Protein AF-A0A7V9TDZ5-F1 (afdb_monomer_lite)

Foldseek 3Di:
DPQPDFLVRLLVLLVVLLVLLVVLLVVLLVLCCVDPCNPHPVSVVLSVLSVQLNVLSVVLNVVSVVDPGNLVSLVSLVSSQVSVVVVVVVLVVDCSDPVSNVSNVVSQVSSQVSCVSNVHDGD

Sequence (123 aa):
YRKKYNKKQVDNIIRQLESSSNDFRRNFDRALDRSRIDGTEREDNFNSRVRRFEESLNTLRGEFNRRDDWWESRNNVQQMLEAARPVSVMMNNRRLGGNLESQWRRLRRNVNKLAGTYNLPLV

Radius of gyration: 15.01 Å; chains: 1; bounding box: 38×22×40 Å

pLDDT: mean 91.99, std 8.08, range [46.16, 97.62]

Secondary structure (DSSP, 8-state):
---SS-HHHHHHHHHHHHHHHHHHHHHHHHHHTTSTTTTSHHHHHHHHHHHHHHHHHHHHHHHHHH-SSGGGGHHHHHHHHHHHHHHHHHHHH----HHHHHHHHHHHHHHHHHHHHTT----

Structure (mmCIF, N/CA/C/O backbone):
data_AF-A0A7V9TDZ5-F1
#
_entry.id   AF-A0A7V9TDZ5-F1
#
loop_
_atom_site.group_PDB
_atom_site.id
_atom_site.type_symbol
_atom_site.label_atom_id
_atom_site.label_alt_id
_atom_site.label_comp_id
_atom_site.label_asym_id
_atom_site.label_entity_id
_atom_site.label_seq_id
_atom_site.pdbx_PDB_ins_code
_atom_site.Cartn_x
_atom_site.Cartn_y
_atom_site.Cartn_z
_atom_site.occupancy
_atom_site.B_iso_or_equiv
_atom_site.auth_seq_id
_atom_site.auth_comp_id
_atom_site.auth_asym_id
_atom_site.auth_atom_id
_atom_site.pdbx_PDB_model_num
ATOM 1 N N . TYR A 1 1 ? 19.616 -14.256 -19.025 1.00 46.16 1 TYR A N 1
ATOM 2 C CA . TYR A 1 1 ? 18.286 -14.223 -18.378 1.00 46.16 1 TYR A CA 1
ATOM 3 C C . TYR A 1 1 ? 17.247 -13.670 -19.351 1.00 46.16 1 TYR A C 1
ATOM 5 O O . TYR A 1 1 ? 17.268 -12.483 -19.641 1.00 46.16 1 TYR A O 1
ATOM 13 N N . ARG A 1 2 ? 16.361 -14.508 -19.909 1.00 48.97 2 ARG A N 1
ATOM 14 C CA . ARG A 1 2 ? 15.247 -14.044 -20.761 1.00 48.97 2 ARG A CA 1
ATOM 15 C C . ARG A 1 2 ? 14.199 -13.405 -19.843 1.00 48.97 2 ARG A C 1
ATOM 17 O O . ARG A 1 2 ? 13.627 -14.105 -19.011 1.00 48.97 2 ARG A O 1
ATOM 24 N N . LYS A 1 3 ? 14.003 -12.082 -19.922 1.00 59.62 3 LYS A N 1
ATOM 25 C CA . LYS A 1 3 ? 13.049 -11.351 -19.067 1.00 59.62 3 LYS A CA 1
ATOM 26 C C . LYS A 1 3 ? 11.642 -11.947 -19.248 1.00 59.62 3 LYS A C 1
ATOM 28 O O . LYS A 1 3 ? 11.026 -11.768 -20.292 1.00 59.62 3 LYS A O 1
ATOM 33 N N . LYS A 1 4 ? 11.146 -12.673 -18.235 1.00 73.75 4 LYS A N 1
ATOM 34 C CA . LYS A 1 4 ? 9.793 -13.273 -18.202 1.00 73.75 4 LYS A CA 1
ATOM 35 C C . LYS A 1 4 ? 8.684 -12.211 -18.267 1.00 73.75 4 LYS A C 1
ATOM 37 O O . LYS A 1 4 ? 7.570 -12.519 -18.677 1.00 73.75 4 LYS A O 1
ATOM 42 N N . TYR A 1 5 ? 9.010 -10.976 -17.888 1.00 82.38 5 TYR A N 1
ATOM 43 C CA . TYR A 1 5 ? 8.109 -9.830 -17.882 1.00 82.38 5 TYR A CA 1
ATOM 44 C C . TYR A 1 5 ? 8.749 -8.614 -18.555 1.00 82.38 5 TYR A C 1
ATOM 46 O O . TYR A 1 5 ? 9.964 -8.416 -18.483 1.00 82.38 5 TYR A O 1
ATOM 54 N N . ASN A 1 6 ? 7.921 -7.781 -19.183 1.00 89.19 6 ASN A N 1
ATOM 55 C CA . ASN A 1 6 ? 8.316 -6.481 -19.725 1.00 89.19 6 ASN A CA 1
ATOM 56 C C . ASN A 1 6 ? 7.731 -5.318 -18.903 1.00 89.19 6 ASN A C 1
ATOM 58 O O . ASN A 1 6 ? 6.798 -5.502 -18.117 1.00 89.19 6 ASN A O 1
ATOM 62 N N . LYS A 1 7 ? 8.256 -4.102 -19.120 1.00 91.44 7 LYS A N 1
ATOM 63 C CA . LYS A 1 7 ? 7.831 -2.890 -18.398 1.00 91.44 7 LYS A CA 1
ATOM 64 C C . LYS A 1 7 ? 6.320 -2.673 -18.466 1.00 91.44 7 LYS A C 1
ATOM 66 O O . LYS A 1 7 ? 5.712 -2.427 -17.436 1.00 91.44 7 LYS A O 1
ATOM 71 N N . LYS A 1 8 ? 5.693 -2.856 -19.632 1.00 93.25 8 LYS A N 1
ATOM 72 C CA . LYS A 1 8 ? 4.240 -2.683 -19.818 1.00 93.25 8 LYS A CA 1
ATOM 73 C C . LYS A 1 8 ? 3.411 -3.668 -18.983 1.00 93.25 8 LYS A C 1
ATOM 75 O O . LYS A 1 8 ? 2.382 -3.296 -18.431 1.00 93.25 8 LYS A O 1
ATOM 80 N N . GLN A 1 9 ? 3.846 -4.922 -18.870 1.00 93.62 9 GLN A N 1
ATOM 81 C CA . GLN A 1 9 ? 3.159 -5.922 -18.046 1.00 93.62 9 GLN A CA 1
ATOM 82 C C . GLN A 1 9 ? 3.232 -5.571 -16.559 1.00 93.62 9 GLN A C 1
ATOM 84 O O . GLN A 1 9 ? 2.228 -5.691 -15.859 1.00 93.62 9 GLN A O 1
ATOM 89 N N . VAL A 1 10 ? 4.396 -5.119 -16.089 1.00 94.88 10 VAL A N 1
ATOM 90 C CA . VAL A 1 10 ? 4.582 -4.699 -14.695 1.00 94.88 10 VAL A CA 1
ATOM 91 C C . VAL A 1 10 ? 3.820 -3.401 -14.409 1.00 94.88 10 VAL A C 1
ATOM 93 O O . VAL A 1 10 ? 3.137 -3.312 -13.391 1.00 94.88 10 VAL A O 1
ATOM 96 N N . ASP A 1 11 ? 3.839 -2.453 -15.350 1.00 95.50 11 ASP A N 1
ATOM 97 C CA . ASP A 1 11 ? 3.084 -1.197 -15.301 1.00 95.50 11 ASP A CA 1
ATOM 98 C C . ASP A 1 11 ? 1.595 -1.452 -15.047 1.00 95.50 11 ASP A C 1
ATOM 100 O O . ASP A 1 11 ? 1.011 -0.894 -14.120 1.00 95.50 11 ASP A O 1
ATOM 104 N N . ASN A 1 12 ? 1.000 -2.364 -15.820 1.00 95.69 12 ASN A N 1
ATOM 105 C CA . ASN A 1 12 ? -0.408 -2.729 -15.688 1.00 95.69 12 ASN A CA 1
ATOM 106 C C . ASN A 1 12 ? -0.738 -3.302 -14.302 1.00 95.69 12 ASN A C 1
ATOM 108 O O . ASN A 1 12 ? -1.789 -2.985 -13.748 1.00 95.69 12 ASN A O 1
ATOM 112 N N . ILE A 1 13 ? 0.149 -4.123 -13.727 1.00 95.44 13 ILE A N 1
ATOM 113 C CA . ILE A 1 13 ? -0.044 -4.677 -12.378 1.00 95.44 13 ILE A CA 1
ATOM 114 C C . ILE A 1 13 ? -0.003 -3.552 -11.336 1.00 95.44 13 ILE A C 1
ATOM 116 O O . ILE A 1 13 ? -0.865 -3.510 -10.459 1.00 95.44 13 ILE A O 1
ATOM 120 N N . ILE A 1 14 ? 0.953 -2.624 -11.450 1.00 96.44 14 ILE A N 1
ATOM 121 C CA . ILE A 1 14 ? 1.091 -1.493 -10.520 1.00 96.44 14 ILE A CA 1
ATOM 122 C C . ILE A 1 14 ? -0.132 -0.568 -10.602 1.00 96.44 14 ILE A C 1
ATOM 124 O O . ILE A 1 14 ? -0.685 -0.230 -9.561 1.00 96.44 14 ILE A O 1
ATOM 128 N N . ARG A 1 15 ? -0.621 -0.223 -11.804 1.00 96.25 15 ARG A N 1
ATOM 129 C CA . ARG A 1 15 ? -1.848 0.593 -11.964 1.00 96.25 15 ARG A CA 1
ATOM 130 C C . ARG A 1 15 ? -3.070 -0.065 -11.329 1.00 96.25 15 ARG A C 1
ATOM 132 O O . ARG A 1 15 ? -3.873 0.594 -10.675 1.00 96.25 15 ARG A O 1
ATOM 139 N N . GLN A 1 16 ? -3.226 -1.375 -11.530 1.00 95.56 16 GLN A N 1
ATOM 140 C CA . GLN A 1 16 ? -4.333 -2.126 -10.936 1.00 95.56 16 GLN A CA 1
ATOM 141 C C . GLN A 1 16 ? -4.247 -2.141 -9.407 1.00 95.56 16 GLN A C 1
ATOM 143 O O . GLN A 1 16 ? -5.280 -2.039 -8.744 1.00 95.56 16 GLN A O 1
ATOM 148 N N . LEU A 1 17 ? -3.036 -2.265 -8.854 1.00 96.44 17 LEU A N 1
ATOM 149 C CA . LEU A 1 17 ? -2.795 -2.199 -7.414 1.00 96.44 17 LEU A CA 1
ATOM 150 C C . LEU A 1 17 ? -3.120 -0.822 -6.841 1.00 96.44 17 LEU A C 1
ATOM 152 O O . LEU A 1 17 ? -3.861 -0.760 -5.869 1.00 96.44 17 LEU A O 1
ATOM 156 N N . GLU A 1 18 ? -2.625 0.249 -7.457 1.00 95.62 18 GLU A N 1
ATOM 157 C CA . GLU A 1 18 ? -2.889 1.636 -7.058 1.00 95.62 18 GLU A CA 1
ATOM 158 C C . GLU A 1 18 ? -4.398 1.923 -7.016 1.00 95.62 18 GLU A C 1
ATOM 160 O O . GLU A 1 18 ? -4.942 2.243 -5.960 1.00 95.62 18 GLU A O 1
ATOM 165 N N . SER A 1 19 ? -5.113 1.683 -8.122 1.00 96.00 19 SER A N 1
ATOM 166 C CA . SER A 1 19 ? -6.566 1.900 -8.181 1.00 96.00 19 SER A CA 1
ATOM 167 C C . SER A 1 19 ? -7.315 1.076 -7.131 1.00 96.00 19 SER A C 1
ATOM 169 O O . SER A 1 19 ? -8.175 1.598 -6.425 1.00 96.00 19 SER A O 1
ATOM 171 N N . SER A 1 20 ? -6.976 -0.211 -6.999 1.00 96.06 20 SER A N 1
ATOM 172 C CA . SER A 1 20 ? -7.641 -1.095 -6.035 1.00 96.06 20 SER A CA 1
ATOM 173 C C . SER A 1 20 ? -7.325 -0.705 -4.588 1.00 96.06 20 SER A C 1
ATOM 175 O O . SER A 1 20 ? -8.164 -0.888 -3.710 1.00 96.06 20 SER A O 1
ATOM 177 N N . SER A 1 21 ? -6.125 -0.179 -4.328 1.00 96.69 21 SER A N 1
ATOM 178 C CA . SER A 1 21 ? -5.700 0.287 -3.007 1.00 96.69 21 SER A CA 1
ATOM 179 C C . SER A 1 21 ? -6.440 1.560 -2.618 1.00 96.69 21 SER A C 1
ATOM 181 O O . SER A 1 21 ? -6.890 1.677 -1.481 1.00 96.69 21 SER A O 1
ATOM 183 N N . ASN A 1 22 ? -6.663 2.467 -3.570 1.00 95.94 22 ASN A N 1
ATOM 184 C CA . ASN A 1 22 ? -7.440 3.688 -3.355 1.00 95.94 22 ASN A CA 1
ATOM 185 C C . ASN A 1 22 ? -8.898 3.375 -3.006 1.00 95.94 22 ASN A C 1
ATOM 187 O O . ASN A 1 22 ? -9.464 3.962 -2.080 1.00 95.94 22 ASN A O 1
ATOM 191 N N . ASP A 1 23 ? -9.507 2.422 -3.712 1.00 96.06 23 ASP A N 1
ATOM 192 C CA . ASP A 1 23 ? -10.856 1.941 -3.404 1.00 96.06 23 ASP A CA 1
ATOM 193 C C . ASP A 1 23 ? -10.916 1.248 -2.045 1.00 96.06 23 ASP A C 1
ATOM 195 O O . ASP A 1 23 ? -11.807 1.533 -1.241 1.00 96.06 23 ASP A O 1
ATOM 199 N N . PHE A 1 24 ? -9.941 0.384 -1.763 1.00 96.50 24 PHE A N 1
ATOM 200 C CA . PHE A 1 24 ? -9.839 -0.307 -0.486 1.00 96.50 24 PHE A CA 1
ATOM 201 C C . PHE A 1 24 ? -9.691 0.672 0.676 1.00 96.50 24 PHE A C 1
ATOM 203 O O . PHE A 1 24 ? -10.472 0.580 1.614 1.00 96.50 24 PHE A O 1
ATOM 210 N N . ARG A 1 25 ? -8.775 1.647 0.594 1.00 95.94 25 ARG A N 1
ATOM 211 C CA . ARG A 1 25 ? -8.578 2.689 1.614 1.00 95.94 25 ARG A CA 1
ATOM 212 C C . ARG A 1 25 ? -9.878 3.431 1.897 1.00 95.94 25 ARG A C 1
ATOM 214 O O . ARG A 1 25 ? -10.285 3.517 3.048 1.00 95.94 25 ARG A O 1
ATOM 221 N N . ARG A 1 26 ? -10.563 3.910 0.851 1.00 95.81 26 ARG A N 1
ATOM 222 C CA . ARG A 1 26 ? -11.836 4.642 0.990 1.00 95.81 26 ARG A CA 1
ATOM 223 C C . ARG A 1 26 ? -12.938 3.798 1.624 1.00 95.81 26 ARG A C 1
ATOM 225 O O . ARG A 1 26 ? -13.743 4.312 2.389 1.00 95.81 26 ARG A O 1
ATOM 232 N N . ASN A 1 27 ? -13.020 2.518 1.274 1.00 94.94 27 ASN A N 1
ATOM 233 C CA . ASN A 1 27 ? -14.022 1.624 1.850 1.00 94.94 27 ASN A CA 1
ATOM 234 C C . ASN A 1 27 ? -13.662 1.189 3.273 1.00 94.94 27 ASN A C 1
ATOM 236 O O . ASN A 1 27 ? -14.562 0.912 4.059 1.00 94.94 27 ASN A O 1
ATOM 240 N N . PHE A 1 28 ? -12.368 1.091 3.575 1.00 94.62 28 PHE A N 1
ATOM 241 C CA . PHE A 1 28 ? -11.846 0.716 4.880 1.00 94.62 28 PHE A CA 1
ATOM 242 C C . PHE A 1 28 ? -12.143 1.801 5.911 1.00 94.62 28 PHE A C 1
ATOM 244 O O . PHE A 1 28 ? -12.745 1.492 6.931 1.00 94.62 28 PHE A O 1
ATOM 251 N N . ASP A 1 29 ? -11.817 3.049 5.574 1.00 93.12 29 ASP A N 1
ATOM 252 C CA . ASP A 1 29 ? -12.111 4.257 6.353 1.00 93.12 29 ASP A CA 1
ATOM 253 C C . ASP A 1 29 ? -13.598 4.298 6.750 1.00 93.12 29 ASP A C 1
ATOM 255 O O . ASP A 1 29 ? -13.948 4.121 7.910 1.00 93.12 29 ASP A O 1
ATOM 259 N N . ARG A 1 30 ? -14.498 4.263 5.754 1.00 92.88 30 ARG A N 1
ATOM 260 C CA . ARG A 1 30 ? -15.958 4.226 5.973 1.00 92.88 30 ARG A CA 1
ATOM 261 C C . ARG A 1 30 ? -16.459 3.044 6.803 1.00 92.88 30 ARG A C 1
ATOM 263 O O . ARG A 1 30 ? -17.565 3.098 7.339 1.00 92.88 30 ARG A O 1
ATOM 270 N N . ALA A 1 31 ? -15.752 1.916 6.788 1.00 90.88 31 ALA A N 1
ATOM 271 C CA . ALA A 1 31 ? -16.140 0.760 7.585 1.00 90.88 31 ALA A CA 1
ATOM 272 C C . ALA A 1 31 ? -15.700 0.915 9.041 1.00 90.88 31 ALA A C 1
ATOM 274 O O . ALA A 1 31 ? -16.396 0.401 9.917 1.00 90.88 31 ALA A O 1
ATOM 275 N N . LEU A 1 32 ? -14.581 1.603 9.291 1.00 90.38 32 LEU A N 1
ATOM 276 C CA . LEU A 1 32 ? -14.131 1.933 10.637 1.00 90.38 32 LEU A CA 1
ATOM 277 C C . LEU A 1 32 ? -14.997 3.021 11.272 1.00 90.38 32 LEU A C 1
ATOM 279 O O . LEU A 1 32 ? -15.475 2.758 12.376 1.00 90.38 32 LEU A O 1
ATOM 283 N N . ASP A 1 33 ? -15.366 4.065 10.521 1.00 90.19 33 ASP A N 1
ATOM 284 C CA . ASP A 1 33 ? -16.317 5.110 10.950 1.00 90.19 33 ASP A CA 1
ATOM 285 C C . ASP A 1 33 ? -17.674 4.529 11.406 1.00 90.19 33 ASP A C 1
ATOM 287 O O . ASP A 1 33 ? -18.451 5.140 12.129 1.00 90.19 33 ASP A O 1
ATOM 291 N N . ARG A 1 34 ? -18.030 3.330 10.924 1.00 88.88 34 ARG A N 1
ATOM 292 C CA . ARG A 1 34 ? -19.292 2.632 11.250 1.00 88.88 34 ARG A CA 1
ATOM 293 C C . ARG A 1 34 ? -19.108 1.499 12.252 1.00 88.88 34 ARG A C 1
ATOM 295 O O . ARG A 1 34 ? -20.019 0.694 12.467 1.00 88.88 34 ARG A O 1
ATOM 302 N N . SER A 1 35 ? -17.912 1.363 12.803 1.00 86.50 35 SER A N 1
ATOM 303 C CA . SER A 1 35 ? -17.537 0.272 13.688 1.00 86.50 35 SER A CA 1
ATOM 304 C C . SER A 1 35 ? -17.545 0.709 15.149 1.00 86.50 35 SER A C 1
ATOM 306 O O . SER A 1 35 ? -17.636 1.879 15.487 1.00 86.50 35 SER A O 1
ATOM 308 N N . ARG A 1 36 ? -17.381 -0.258 16.054 1.00 86.12 36 ARG A N 1
ATOM 309 C CA . ARG A 1 36 ? -17.246 0.009 17.496 1.00 86.12 36 ARG A CA 1
ATOM 310 C C . ARG A 1 36 ? -15.909 0.644 17.892 1.00 86.12 36 ARG A C 1
ATOM 312 O O . ARG A 1 36 ? -15.692 0.855 19.079 1.00 86.12 36 ARG A O 1
ATOM 319 N N . ILE A 1 37 ? -14.983 0.803 16.946 1.00 85.44 37 ILE A N 1
ATOM 320 C CA . ILE A 1 37 ? -13.675 1.420 17.194 1.00 85.44 37 ILE A CA 1
ATOM 321 C C . ILE A 1 37 ? -13.565 2.817 16.577 1.00 85.44 37 ILE A C 1
ATOM 323 O O . ILE A 1 37 ? -12.479 3.383 16.650 1.00 85.44 37 ILE A O 1
ATOM 327 N N . ASP A 1 38 ? -14.661 3.340 16.020 1.00 90.31 38 ASP A N 1
ATOM 328 C CA . ASP A 1 38 ? -14.784 4.738 15.599 1.00 90.31 38 ASP A CA 1
ATOM 329 C C . ASP A 1 38 ? -14.409 5.688 16.753 1.00 90.31 38 ASP A C 1
ATOM 331 O O . ASP A 1 38 ? -14.792 5.461 17.908 1.00 90.31 38 ASP A O 1
ATOM 335 N N . GLY A 1 39 ? -13.605 6.705 16.453 1.00 90.88 39 GLY A N 1
ATOM 336 C CA . GLY A 1 39 ? -13.102 7.703 17.395 1.00 90.88 39 GLY A CA 1
ATOM 337 C C . GLY A 1 39 ? -12.060 7.181 18.389 1.00 90.88 39 GLY A C 1
ATOM 338 O O . GLY A 1 39 ? -11.833 7.809 19.425 1.00 90.88 39 GLY A O 1
ATOM 339 N N . THR A 1 40 ? -11.436 6.026 18.127 1.00 92.56 40 THR A N 1
ATOM 340 C CA . THR A 1 40 ? -10.424 5.443 19.024 1.00 92.56 40 THR A CA 1
ATOM 341 C C . THR A 1 40 ? -9.024 5.463 18.420 1.00 92.56 40 THR A C 1
ATOM 343 O O . THR A 1 40 ? -8.834 5.288 17.221 1.00 92.56 40 THR A O 1
ATOM 346 N N . GLU A 1 41 ? -8.003 5.491 19.277 1.00 92.75 41 GLU A N 1
ATOM 347 C CA . GLU A 1 41 ? -6.589 5.382 18.876 1.00 92.75 41 GLU A CA 1
ATOM 348 C C . GLU A 1 41 ? -6.294 4.105 18.051 1.00 92.75 41 GLU A C 1
ATOM 350 O O . GLU A 1 41 ? -5.348 4.013 17.263 1.00 92.75 41 GLU A O 1
ATOM 355 N N . ARG A 1 42 ? -7.145 3.084 18.209 1.00 89.81 42 ARG A N 1
ATOM 356 C CA . ARG A 1 42 ? -7.075 1.828 17.463 1.00 89.81 42 ARG A CA 1
ATOM 357 C C . ARG A 1 42 ? -7.493 1.995 16.006 1.00 89.81 42 ARG A C 1
ATOM 359 O O . ARG A 1 42 ? -6.893 1.346 15.149 1.00 89.81 42 ARG A O 1
ATOM 366 N N . GLU A 1 43 ? -8.511 2.806 15.737 1.00 91.69 43 GLU A N 1
ATOM 367 C CA . GLU A 1 43 ? -8.906 3.183 14.381 1.00 91.69 43 GLU A CA 1
ATOM 368 C C . GLU A 1 43 ? -7.802 3.999 13.711 1.00 91.69 43 GLU A C 1
ATOM 370 O O . GLU A 1 43 ? -7.378 3.641 12.611 1.00 91.69 43 GLU A O 1
ATOM 375 N N . ASP A 1 44 ? -7.247 4.995 14.402 1.00 93.19 44 ASP A N 1
ATOM 376 C CA . ASP A 1 44 ? -6.146 5.811 13.877 1.00 93.19 44 ASP A CA 1
ATOM 377 C C . ASP A 1 44 ? -4.944 4.956 13.479 1.00 93.19 44 ASP A C 1
ATOM 379 O O . ASP A 1 44 ? -4.384 5.086 12.384 1.00 93.19 44 ASP A O 1
ATOM 383 N N . ASN A 1 45 ? -4.568 4.006 14.341 1.00 93.69 45 ASN A N 1
ATOM 384 C CA . ASN A 1 45 ? -3.485 3.071 14.061 1.00 93.69 45 ASN A CA 1
ATOM 385 C C . ASN A 1 45 ? -3.751 2.246 12.791 1.00 93.69 45 ASN A C 1
ATOM 387 O O . ASN A 1 45 ? -2.831 1.932 12.033 1.00 93.69 45 ASN A O 1
ATOM 391 N N . PHE A 1 46 ? -5.006 1.880 12.551 1.00 93.50 46 PHE A N 1
ATOM 392 C CA . PHE A 1 46 ? -5.419 1.053 11.424 1.00 93.50 46 PHE A CA 1
ATOM 393 C C . PHE A 1 46 ? -5.484 1.834 10.123 1.00 93.50 46 PHE A C 1
ATOM 395 O O . PHE A 1 46 ? -4.886 1.411 9.128 1.00 93.50 46 PHE A O 1
ATOM 402 N N . ASN A 1 47 ? -6.116 3.001 10.157 1.00 94.25 47 ASN A N 1
ATOM 403 C CA . ASN A 1 47 ? -6.134 3.938 9.048 1.00 94.25 47 ASN A CA 1
ATOM 404 C C . ASN A 1 47 ? -4.711 4.349 8.657 1.00 94.25 47 ASN A C 1
ATOM 406 O O . ASN A 1 47 ? -4.387 4.366 7.469 1.00 94.25 47 ASN A O 1
ATOM 410 N N . SER A 1 48 ? -3.812 4.552 9.628 1.00 96.38 48 SER A N 1
ATOM 411 C CA . SER A 1 48 ? -2.396 4.832 9.363 1.00 96.38 48 SER A CA 1
ATOM 412 C C . SER A 1 48 ? -1.698 3.697 8.604 1.00 96.38 48 SER A C 1
ATOM 414 O O . SER A 1 48 ? -0.971 3.955 7.646 1.00 96.38 48 SER A O 1
ATOM 416 N N . ARG A 1 49 ? -1.940 2.425 8.958 1.00 96.50 49 ARG A N 1
ATOM 417 C CA . ARG A 1 49 ? -1.352 1.272 8.243 1.00 96.50 49 ARG A CA 1
ATOM 418 C C . ARG A 1 49 ? -1.828 1.190 6.796 1.00 96.50 49 ARG A C 1
ATOM 420 O O . ARG A 1 49 ? -1.010 0.990 5.901 1.00 96.50 49 ARG A O 1
ATOM 427 N N . VAL A 1 50 ? -3.134 1.338 6.566 1.00 96.69 50 VAL A N 1
ATOM 428 C CA . VAL A 1 50 ? -3.711 1.281 5.213 1.00 96.69 50 VAL A CA 1
ATOM 429 C C . VAL A 1 50 ? -3.245 2.4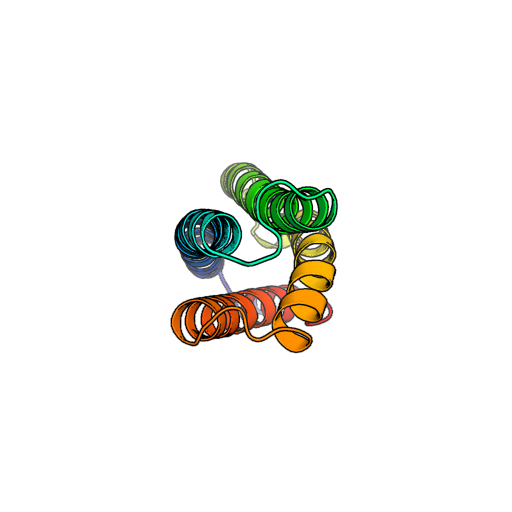70 4.374 1.00 96.69 50 VAL A C 1
ATOM 431 O O . VAL A 1 50 ? -2.900 2.289 3.209 1.00 96.69 50 VAL A O 1
ATOM 434 N N . ARG A 1 51 ? -3.159 3.662 4.976 1.00 97.00 51 ARG A N 1
ATOM 435 C CA . ARG A 1 51 ? -2.619 4.862 4.330 1.00 97.00 51 ARG A CA 1
ATOM 436 C C . ARG A 1 51 ? -1.157 4.679 3.921 1.00 97.00 51 ARG A C 1
ATOM 438 O O . ARG A 1 51 ? -0.847 4.875 2.758 1.00 97.00 51 ARG A O 1
ATOM 445 N N . ARG A 1 52 ? -0.286 4.198 4.816 1.00 97.38 52 ARG A N 1
ATOM 446 C CA . ARG A 1 52 ? 1.129 3.919 4.492 1.00 97.38 52 ARG A CA 1
ATOM 447 C C . ARG A 1 52 ? 1.283 2.928 3.339 1.00 97.38 52 ARG A C 1
ATOM 449 O O . ARG A 1 52 ? 2.167 3.083 2.501 1.00 97.38 52 ARG A O 1
ATOM 456 N N . PHE A 1 53 ? 0.431 1.903 3.287 1.00 97.62 53 PHE A N 1
ATOM 457 C CA . PHE A 1 53 ? 0.425 0.959 2.171 1.00 97.62 53 PHE A CA 1
ATOM 458 C C . PHE A 1 53 ? 0.052 1.643 0.847 1.00 97.62 53 PHE A C 1
ATOM 460 O O . PHE A 1 53 ? 0.757 1.475 -0.147 1.00 97.62 53 PHE A O 1
ATOM 467 N N . GLU A 1 54 ? -0.998 2.458 0.833 1.00 97.19 54 GLU A N 1
ATOM 468 C CA . GLU A 1 54 ? -1.419 3.197 -0.360 1.00 97.19 54 GLU A CA 1
ATOM 469 C C . GLU A 1 54 ? -0.381 4.245 -0.806 1.00 97.19 54 GLU A C 1
ATOM 471 O O . GLU A 1 54 ? 0.003 4.268 -1.974 1.00 97.19 54 GLU A O 1
ATOM 476 N N . GLU A 1 55 ? 0.194 5.009 0.122 1.00 97.31 55 GLU A N 1
ATOM 477 C CA . GLU A 1 55 ? 1.282 5.957 -0.153 1.00 97.31 55 GLU A CA 1
ATOM 478 C C . GLU A 1 55 ? 2.523 5.262 -0.743 1.00 97.31 55 GLU A C 1
ATOM 480 O O . GLU A 1 55 ? 3.153 5.774 -1.676 1.00 97.31 55 GLU A O 1
ATOM 485 N N . SER A 1 56 ? 2.858 4.060 -0.254 1.00 97.50 56 SER A N 1
ATOM 486 C CA . SER A 1 56 ? 3.965 3.265 -0.800 1.00 97.50 56 SER A CA 1
ATOM 487 C C . SER A 1 56 ? 3.702 2.809 -2.241 1.00 97.50 56 SER A C 1
ATOM 489 O O . SER A 1 56 ? 4.626 2.769 -3.055 1.00 97.50 56 SER A O 1
ATOM 491 N N . LEU A 1 57 ? 2.440 2.525 -2.591 1.00 96.75 57 LEU A N 1
ATOM 492 C CA . LEU A 1 57 ? 2.031 2.198 -3.957 1.00 96.75 57 LEU A CA 1
ATOM 493 C C . LEU A 1 57 ? 2.105 3.418 -4.876 1.00 96.75 57 LEU A C 1
ATOM 495 O O . LEU A 1 57 ? 2.622 3.293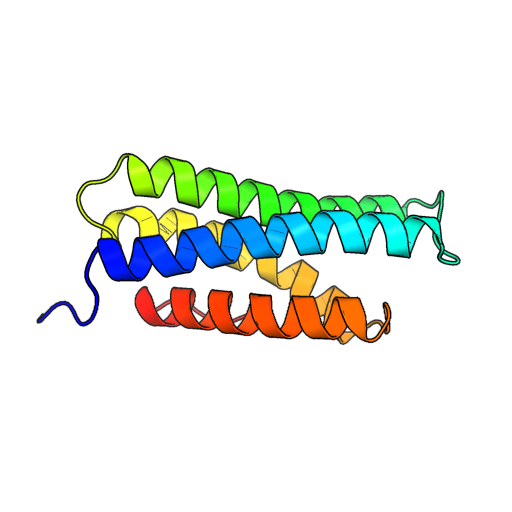 -5.986 1.00 96.75 57 LEU A O 1
ATOM 499 N N . ASN A 1 58 ? 1.668 4.590 -4.413 1.00 96.00 58 ASN A N 1
ATOM 500 C CA . ASN A 1 58 ? 1.792 5.840 -5.169 1.00 96.00 58 ASN A CA 1
ATOM 501 C C . ASN A 1 58 ? 3.263 6.192 -5.426 1.00 96.00 58 ASN A C 1
ATOM 503 O O . ASN A 1 58 ? 3.645 6.558 -6.539 1.00 96.00 58 ASN A O 1
ATOM 507 N N . THR A 1 59 ? 4.115 6.011 -4.415 1.00 96.38 59 THR A N 1
ATOM 508 C CA . THR A 1 59 ? 5.566 6.205 -4.542 1.00 96.38 59 THR A CA 1
ATOM 509 C C . THR A 1 59 ? 6.160 5.224 -5.549 1.00 96.38 59 THR A C 1
ATOM 511 O O . THR A 1 59 ? 6.859 5.636 -6.477 1.00 96.38 59 THR A O 1
ATOM 514 N N . LEU A 1 60 ? 5.824 3.933 -5.434 1.00 97.12 60 LEU A N 1
ATOM 515 C CA . LEU A 1 60 ? 6.230 2.912 -6.399 1.00 97.12 60 LEU A CA 1
ATOM 516 C C . LEU A 1 60 ? 5.786 3.282 -7.819 1.00 97.12 60 LEU A C 1
ATOM 518 O O . LEU A 1 60 ? 6.586 3.172 -8.743 1.00 97.12 60 LEU A O 1
ATOM 522 N N . ARG A 1 61 ? 4.544 3.741 -8.003 1.00 96.31 61 ARG A N 1
ATOM 523 C CA . ARG A 1 61 ? 4.002 4.172 -9.298 1.00 96.31 61 ARG A CA 1
ATOM 524 C C . ARG A 1 61 ? 4.813 5.318 -9.892 1.00 96.31 61 ARG A C 1
ATOM 526 O O . ARG A 1 61 ? 5.216 5.236 -11.053 1.00 96.31 61 ARG A O 1
ATOM 533 N N . GLY A 1 62 ? 5.052 6.365 -9.105 1.00 96.25 62 GLY A N 1
ATOM 534 C CA . GLY A 1 62 ? 5.822 7.532 -9.527 1.00 96.25 62 GLY A CA 1
ATOM 535 C C . GLY A 1 62 ? 7.237 7.152 -9.954 1.00 96.25 62 GLY A C 1
ATOM 536 O O . GLY A 1 62 ? 7.663 7.486 -11.058 1.00 96.25 62 GLY A O 1
ATOM 537 N N . GLU A 1 63 ? 7.931 6.377 -9.124 1.00 94.75 63 GLU A N 1
ATOM 538 C CA . GLU A 1 63 ? 9.289 5.911 -9.407 1.00 94.75 63 GLU A CA 1
ATOM 539 C C . GLU A 1 63 ? 9.361 4.953 -10.597 1.00 94.75 63 GLU A C 1
ATOM 541 O O . GLU A 1 63 ? 10.280 5.035 -11.408 1.00 94.75 63 GLU A O 1
ATOM 546 N N . PHE A 1 64 ? 8.385 4.057 -10.736 1.00 96.06 64 PHE A N 1
ATOM 547 C CA . PHE A 1 64 ? 8.312 3.129 -11.860 1.00 96.06 64 PHE A CA 1
ATOM 548 C C . PHE A 1 64 ? 8.167 3.863 -13.197 1.00 96.06 64 PHE A C 1
ATOM 550 O O . PHE A 1 64 ? 8.790 3.482 -14.186 1.00 96.06 64 PHE A O 1
ATOM 557 N N . ASN A 1 65 ? 7.366 4.932 -13.230 1.00 94.25 65 ASN A N 1
ATOM 558 C CA . ASN A 1 65 ? 7.173 5.731 -14.439 1.00 94.25 65 ASN A CA 1
ATOM 559 C C . ASN A 1 65 ? 8.449 6.478 -14.856 1.00 94.25 65 ASN A C 1
ATOM 561 O O . ASN A 1 65 ? 8.655 6.680 -16.050 1.00 94.25 65 ASN A O 1
ATOM 565 N N . ARG A 1 66 ? 9.299 6.864 -13.893 1.00 94.25 66 ARG A N 1
ATOM 566 C CA . ARG A 1 66 ? 10.565 7.580 -14.135 1.00 94.25 66 ARG A CA 1
ATOM 567 C C . ARG A 1 66 ? 11.699 6.688 -14.644 1.00 94.25 66 ARG A C 1
ATOM 569 O O . ARG A 1 66 ? 12.651 7.211 -15.205 1.00 94.25 66 ARG A O 1
ATOM 576 N N . ARG A 1 67 ? 11.626 5.374 -14.421 1.00 91.69 67 ARG A N 1
ATOM 577 C CA . ARG A 1 67 ? 12.710 4.422 -14.720 1.00 91.69 67 ARG A CA 1
ATOM 578 C C . ARG A 1 67 ? 12.487 3.718 -16.044 1.00 91.69 67 ARG A C 1
ATOM 580 O O . ARG A 1 67 ? 11.356 3.357 -16.367 1.00 91.69 67 ARG A O 1
ATOM 587 N N . ASP A 1 68 ? 13.550 3.460 -16.796 1.00 88.94 68 ASP A N 1
ATOM 588 C CA . ASP A 1 68 ? 13.459 2.785 -18.095 1.00 88.94 68 ASP A CA 1
ATOM 589 C C . ASP A 1 68 ? 13.340 1.269 -17.970 1.00 88.94 68 ASP A C 1
ATOM 591 O O . ASP A 1 68 ? 12.566 0.649 -18.708 1.00 88.94 68 ASP A O 1
ATOM 595 N N . ASP A 1 69 ? 14.025 0.669 -16.995 1.00 89.88 69 ASP A N 1
ATOM 596 C CA . ASP A 1 69 ? 13.875 -0.744 -16.675 1.00 89.88 69 ASP A CA 1
ATOM 597 C C . ASP A 1 69 ? 12.957 -0.947 -15.467 1.00 89.88 69 ASP A C 1
ATOM 599 O O . ASP A 1 69 ? 13.102 -0.332 -14.411 1.00 89.88 69 ASP A O 1
ATOM 603 N N . TRP A 1 70 ? 12.025 -1.890 -15.598 1.00 92.06 70 TRP A N 1
ATOM 604 C CA . TRP A 1 70 ? 11.121 -2.245 -14.512 1.00 92.06 70 TRP A CA 1
ATOM 605 C C . TRP A 1 70 ? 11.893 -2.773 -13.298 1.00 92.06 70 TRP A C 1
ATOM 607 O O . TRP A 1 70 ? 11.541 -2.460 -12.160 1.00 92.06 70 TRP A O 1
ATOM 617 N N . TRP A 1 71 ? 12.981 -3.514 -13.533 1.00 91.88 71 TRP A N 1
ATOM 618 C CA . TRP A 1 71 ? 13.773 -4.142 -12.474 1.00 91.88 71 TRP A CA 1
ATOM 619 C C . TRP A 1 71 ? 14.375 -3.135 -11.487 1.00 91.88 71 TRP A C 1
ATOM 621 O O . TRP A 1 71 ? 14.519 -3.438 -10.304 1.00 91.88 71 TRP A O 1
ATOM 631 N N . GLU A 1 72 ? 14.662 -1.912 -11.927 1.00 93.00 72 GLU A N 1
ATOM 632 C CA . GLU A 1 72 ? 15.225 -0.865 -11.072 1.00 93.00 72 GLU A CA 1
ATOM 633 C C . GLU A 1 72 ? 14.289 -0.435 -9.934 1.00 93.00 72 GLU A C 1
ATOM 635 O O . GLU A 1 72 ? 14.740 0.063 -8.905 1.00 93.00 72 GLU A O 1
ATOM 640 N N . SER A 1 73 ? 12.981 -0.658 -10.076 1.00 94.38 73 SER A N 1
ATOM 641 C CA . SER A 1 73 ? 12.001 -0.342 -9.032 1.00 94.38 73 SER A CA 1
ATOM 642 C C . SER A 1 73 ? 11.887 -1.420 -7.942 1.00 94.38 73 SER A C 1
ATOM 644 O O . SER A 1 73 ? 11.050 -1.303 -7.046 1.00 94.38 73 SER A O 1
ATOM 646 N N . ARG A 1 74 ? 12.744 -2.455 -7.965 1.00 94.69 74 ARG A N 1
ATOM 647 C CA . ARG A 1 74 ? 12.722 -3.573 -7.006 1.00 94.69 74 ARG A CA 1
ATOM 648 C C . ARG A 1 74 ? 12.726 -3.119 -5.545 1.00 94.69 74 ARG A C 1
ATOM 650 O O . ARG A 1 74 ? 11.983 -3.678 -4.742 1.00 94.69 74 ARG A O 1
ATOM 657 N N . ASN A 1 75 ? 13.523 -2.106 -5.204 1.00 95.69 75 ASN A N 1
ATOM 658 C CA . ASN A 1 75 ? 13.591 -1.585 -3.834 1.00 95.69 75 ASN A CA 1
ATOM 659 C C . ASN A 1 75 ? 12.262 -0.941 -3.404 1.00 95.69 75 ASN A C 1
ATOM 661 O O . ASN A 1 75 ? 11.814 -1.142 -2.280 1.00 95.69 75 ASN A O 1
ATOM 665 N N . ASN A 1 76 ? 11.577 -0.253 -4.318 1.00 96.25 76 ASN A N 1
ATOM 666 C CA . ASN A 1 76 ? 10.270 0.350 -4.049 1.00 96.25 76 ASN A CA 1
ATOM 667 C C . ASN A 1 76 ? 9.186 -0.726 -3.890 1.00 96.25 76 ASN A C 1
ATOM 669 O O . ASN A 1 76 ? 8.303 -0.608 -3.044 1.00 96.25 76 ASN A O 1
ATOM 673 N N . VAL A 1 77 ? 9.274 -1.817 -4.660 1.00 96.81 77 VAL A N 1
ATOM 674 C CA . VAL A 1 77 ? 8.394 -2.982 -4.478 1.00 96.81 77 VAL A CA 1
ATOM 675 C C . VAL A 1 77 ? 8.622 -3.619 -3.109 1.00 96.81 77 VAL A C 1
ATOM 677 O O . VAL A 1 77 ? 7.654 -3.988 -2.451 1.00 96.81 77 VAL A O 1
ATOM 680 N N . GLN A 1 78 ? 9.871 -3.715 -2.647 1.00 96.81 78 GLN A N 1
ATOM 681 C CA . GLN A 1 78 ? 10.169 -4.216 -1.307 1.00 96.81 78 GLN A CA 1
ATOM 682 C C . GLN A 1 78 ? 9.540 -3.339 -0.212 1.00 96.81 78 GLN A C 1
ATOM 684 O O . GLN A 1 78 ? 8.864 -3.876 0.663 1.00 96.81 78 GLN A O 1
ATOM 689 N N . GLN A 1 79 ? 9.675 -2.013 -0.297 1.00 96.62 79 GLN A N 1
ATOM 690 C CA . GLN A 1 79 ? 9.045 -1.083 0.654 1.00 96.62 79 GLN A CA 1
ATOM 691 C C . GLN A 1 79 ? 7.514 -1.216 0.663 1.00 96.62 79 GLN A C 1
ATOM 693 O O . GLN A 1 79 ? 6.888 -1.242 1.723 1.00 96.62 79 GLN A O 1
ATOM 698 N N . MET A 1 80 ? 6.899 -1.382 -0.512 1.00 97.00 80 MET A N 1
ATOM 699 C CA . MET A 1 80 ? 5.460 -1.628 -0.621 1.00 97.00 80 MET A CA 1
ATOM 700 C C . MET A 1 80 ? 5.040 -2.942 0.055 1.00 97.00 80 MET A C 1
ATOM 702 O O . MET A 1 80 ? 4.025 -2.988 0.752 1.00 97.00 80 MET A O 1
ATOM 706 N N . LEU A 1 81 ? 5.836 -4.007 -0.085 1.00 97.44 81 LEU A N 1
ATOM 707 C CA . LEU A 1 81 ? 5.586 -5.280 0.598 1.00 97.44 81 LEU A CA 1
ATOM 708 C C . LEU A 1 81 ? 5.716 -5.146 2.118 1.00 97.44 81 LEU A C 1
ATOM 710 O O . LEU A 1 81 ? 4.907 -5.713 2.852 1.00 97.44 81 LEU A O 1
ATOM 714 N N . GLU A 1 82 ? 6.701 -4.390 2.599 1.00 96.88 82 GLU A N 1
ATOM 715 C CA . GLU A 1 82 ? 6.876 -4.101 4.025 1.00 96.88 82 GLU A CA 1
ATOM 716 C C . GLU A 1 82 ? 5.659 -3.361 4.602 1.00 96.88 82 GLU A C 1
ATOM 718 O O . GLU A 1 82 ? 5.172 -3.737 5.670 1.00 96.88 82 GLU A O 1
ATOM 723 N N . ALA A 1 83 ? 5.088 -2.406 3.859 1.00 96.94 83 ALA A N 1
ATOM 724 C CA . ALA A 1 83 ? 3.856 -1.713 4.240 1.00 96.94 83 ALA A CA 1
ATOM 725 C C . ALA A 1 83 ? 2.596 -2.602 4.146 1.00 96.94 83 ALA A C 1
ATOM 727 O O . ALA A 1 83 ? 1.667 -2.455 4.944 1.00 96.94 83 ALA A O 1
ATOM 728 N N . ALA A 1 84 ? 2.560 -3.569 3.224 1.00 96.88 84 ALA A N 1
ATOM 729 C CA . ALA A 1 84 ? 1.430 -4.488 3.056 1.00 96.88 84 ALA A CA 1
ATOM 730 C C . ALA A 1 84 ? 1.310 -5.531 4.186 1.00 96.88 84 ALA A C 1
ATOM 732 O O . ALA A 1 84 ? 0.203 -5.947 4.536 1.00 96.88 84 ALA A O 1
ATOM 733 N N . ARG A 1 85 ? 2.430 -5.960 4.785 1.00 95.88 85 ARG A N 1
ATOM 734 C CA . ARG A 1 85 ? 2.463 -6.966 5.870 1.00 95.88 85 ARG A CA 1
ATOM 735 C C . ARG A 1 85 ? 1.565 -6.632 7.070 1.00 95.88 85 ARG A C 1
ATOM 737 O O . ARG A 1 85 ? 0.735 -7.475 7.421 1.00 95.88 85 ARG A O 1
ATOM 744 N N . PRO A 1 86 ? 1.665 -5.450 7.711 1.00 95.25 86 PRO A N 1
ATOM 745 C CA . PRO A 1 86 ? 0.810 -5.117 8.849 1.00 95.25 86 PRO A CA 1
ATOM 746 C C . PRO A 1 86 ? -0.675 -5.038 8.472 1.00 95.25 86 PRO A C 1
ATOM 748 O O . PRO A 1 86 ? -1.520 -5.342 9.318 1.00 95.25 86 PRO A O 1
ATOM 751 N N . VAL A 1 87 ? -1.002 -4.686 7.221 1.00 95.06 87 VAL A N 1
ATOM 752 C CA . VAL A 1 87 ? -2.379 -4.730 6.702 1.00 95.06 87 VAL A CA 1
ATOM 753 C C . VAL A 1 87 ? -2.854 -6.181 6.560 1.00 95.06 87 VAL A C 1
ATOM 755 O O . VAL A 1 87 ? -3.953 -6.501 7.005 1.00 95.06 87 VAL A O 1
ATOM 758 N N . SER A 1 88 ? -2.007 -7.084 6.047 1.00 93.69 88 SER A N 1
ATOM 759 C CA . SER A 1 88 ? -2.302 -8.525 5.932 1.00 93.69 88 SER A CA 1
ATOM 760 C C . SER A 1 88 ? -2.651 -9.142 7.285 1.00 93.69 88 SER A C 1
ATOM 762 O O . SER A 1 88 ? -3.698 -9.772 7.432 1.00 93.69 88 SER A O 1
ATOM 764 N N . VAL A 1 89 ? -1.819 -8.897 8.302 1.00 92.56 89 VAL A N 1
ATOM 765 C CA . VAL A 1 89 ? -2.047 -9.388 9.671 1.00 92.56 89 VAL A CA 1
ATOM 766 C C . VAL A 1 89 ? -3.359 -8.844 10.239 1.00 92.56 89 VAL A C 1
ATOM 768 O O . VAL A 1 89 ? -4.157 -9.595 10.798 1.00 92.56 89 VAL A O 1
ATOM 771 N N . MET A 1 90 ? -3.615 -7.547 10.063 1.00 91.31 90 MET A N 1
ATOM 772 C CA . MET A 1 90 ? -4.838 -6.904 10.540 1.00 91.31 90 MET A CA 1
ATOM 773 C C . MET A 1 90 ? -6.099 -7.488 9.887 1.00 91.31 90 MET A C 1
ATOM 775 O O . MET A 1 90 ? -7.054 -7.800 10.598 1.00 91.31 90 MET A O 1
ATOM 779 N N . MET A 1 91 ? -6.090 -7.663 8.563 1.00 90.19 91 MET A N 1
ATOM 780 C CA . MET A 1 91 ? -7.216 -8.210 7.799 1.00 90.19 91 MET A CA 1
ATOM 781 C C . MET A 1 91 ? -7.456 -9.698 8.077 1.00 90.19 91 MET A C 1
ATOM 783 O O . MET A 1 91 ? -8.594 -10.147 8.008 1.00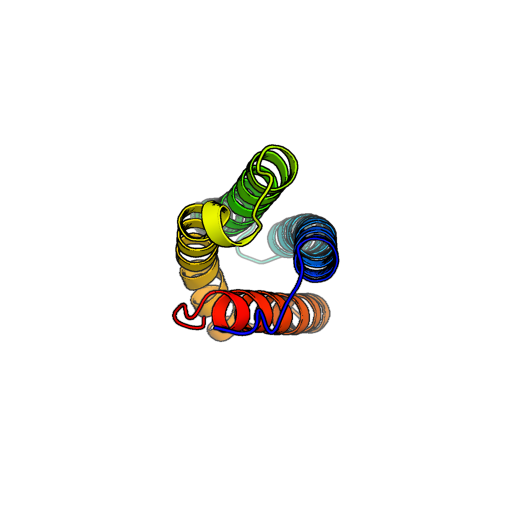 90.19 91 MET A O 1
ATOM 787 N N . ASN A 1 92 ? -6.414 -10.469 8.408 1.00 86.75 92 ASN A N 1
ATOM 788 C CA . ASN A 1 92 ? -6.571 -11.879 8.783 1.00 86.75 92 ASN A CA 1
ATOM 789 C C . ASN A 1 92 ? -7.161 -12.034 10.192 1.00 86.75 92 ASN A C 1
ATOM 791 O O . ASN A 1 92 ? -7.942 -12.948 10.440 1.00 86.75 92 ASN A O 1
ATOM 795 N N . ASN A 1 93 ? -6.810 -11.135 11.113 1.00 82.69 93 ASN A N 1
ATOM 796 C CA . ASN A 1 93 ? -7.239 -11.220 12.509 1.00 82.69 93 ASN A CA 1
ATOM 797 C C . ASN A 1 93 ? -8.638 -10.638 12.755 1.00 82.69 93 ASN A C 1
ATOM 799 O O . ASN A 1 93 ? -9.166 -10.767 13.861 1.00 82.69 93 ASN A O 1
ATOM 803 N N . ARG A 1 94 ? -9.240 -9.953 11.773 1.00 72.81 94 ARG A N 1
ATOM 804 C CA . ARG A 1 94 ? -10.503 -9.232 11.962 1.00 72.81 94 ARG A CA 1
ATOM 805 C C . ARG A 1 94 ? -11.481 -9.430 10.828 1.00 72.81 94 ARG A C 1
ATOM 807 O O . ARG A 1 94 ? -11.157 -9.250 9.662 1.00 72.81 94 ARG A O 1
ATOM 814 N N . ARG A 1 95 ? -12.736 -9.639 11.214 1.00 73.62 95 ARG A N 1
ATOM 815 C CA . ARG A 1 95 ? -13.881 -9.557 10.311 1.00 73.62 95 ARG A CA 1
ATOM 816 C C . ARG A 1 95 ? -14.292 -8.096 10.167 1.00 73.62 95 ARG A C 1
ATOM 818 O O . ARG A 1 95 ? -15.096 -7.599 10.946 1.00 73.62 95 ARG A O 1
ATOM 825 N N . LEU A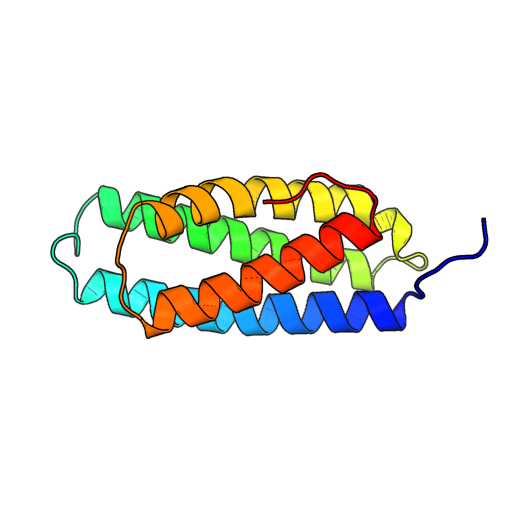 1 96 ? -13.714 -7.408 9.186 1.00 75.75 96 LEU A N 1
ATOM 826 C CA . LEU A 1 96 ? -14.080 -6.029 8.823 1.00 75.75 96 LEU A CA 1
ATOM 827 C C . LEU A 1 96 ? -15.220 -5.978 7.785 1.00 75.75 96 LEU A C 1
ATOM 829 O O . LEU A 1 96 ? -15.543 -4.925 7.248 1.00 75.75 96 LEU A O 1
ATOM 833 N N . GLY A 1 97 ? -15.849 -7.126 7.510 1.00 80.31 97 GLY A N 1
ATOM 834 C CA . GLY A 1 97 ? -16.974 -7.270 6.589 1.00 80.31 97 GLY A CA 1
ATOM 835 C C . GLY A 1 97 ? -16.576 -7.909 5.256 1.00 80.31 97 GLY A C 1
ATOM 836 O O . GLY A 1 97 ? -15.470 -7.720 4.746 1.00 80.31 97 GLY A O 1
ATOM 837 N N . GLY A 1 98 ? -17.508 -8.661 4.659 1.00 85.06 98 GLY A N 1
ATOM 838 C CA . GLY A 1 98 ? -17.232 -9.497 3.482 1.00 85.06 98 GLY A CA 1
ATOM 839 C C . GLY A 1 98 ? -16.740 -8.724 2.251 1.00 85.06 98 GLY A C 1
ATOM 840 O O . GLY A 1 98 ? -15.934 -9.244 1.477 1.00 85.06 98 GLY A O 1
ATOM 841 N N . ASN A 1 99 ? -17.166 -7.467 2.090 1.00 88.50 99 ASN A N 1
ATOM 842 C CA . ASN A 1 99 ? -16.703 -6.605 1.001 1.00 88.50 99 ASN A CA 1
ATOM 843 C C . ASN A 1 99 ? -15.210 -6.249 1.143 1.00 88.50 99 ASN A C 1
ATOM 845 O O . ASN A 1 99 ? -14.444 -6.426 0.195 1.00 88.50 99 ASN A O 1
ATOM 849 N N . LEU A 1 100 ? -14.777 -5.809 2.329 1.00 91.50 100 LEU A N 1
ATOM 850 C CA . LEU A 1 100 ? -13.381 -5.433 2.576 1.00 91.50 100 LEU A CA 1
ATOM 851 C C . LEU A 1 100 ? -12.441 -6.626 2.513 1.00 91.50 100 LEU A C 1
ATOM 853 O O . LEU A 1 100 ? -11.365 -6.533 1.928 1.00 91.50 100 LEU A O 1
ATOM 857 N N . GLU A 1 101 ? -12.861 -7.773 3.039 1.00 91.94 101 GLU A N 1
ATOM 858 C CA . GLU A 1 101 ? -12.077 -8.997 2.911 1.00 91.94 101 GLU A CA 1
ATOM 859 C C . GLU A 1 101 ? -11.912 -9.419 1.446 1.00 91.94 101 GLU A C 1
ATOM 861 O O . GLU A 1 101 ? -10.834 -9.851 1.043 1.00 91.94 101 GLU A O 1
ATOM 866 N N . SER A 1 102 ? -12.958 -9.281 0.626 1.00 93.69 102 SER A N 1
ATOM 867 C CA . SER A 1 102 ? -12.888 -9.577 -0.809 1.00 93.69 102 SER A CA 1
ATOM 868 C C . SER A 1 102 ? -11.926 -8.632 -1.537 1.00 93.69 102 SER A C 1
ATOM 870 O O . SER A 1 102 ? -11.090 -9.089 -2.323 1.00 93.69 102 SER A O 1
ATOM 872 N N . GLN A 1 103 ? -11.994 -7.330 -1.240 1.00 94.88 103 GLN A N 1
ATOM 873 C CA . GLN A 1 103 ? -11.074 -6.324 -1.781 1.00 94.88 103 GLN A CA 1
ATOM 874 C C . GLN A 1 103 ? -9.628 -6.614 -1.367 1.00 94.88 103 GLN A C 1
ATOM 876 O O . GLN A 1 103 ? -8.748 -6.693 -2.227 1.00 94.88 103 GLN A O 1
ATOM 881 N N . TRP A 1 104 ? -9.390 -6.892 -0.083 1.00 95.81 104 TRP A N 1
ATOM 882 C CA . TRP A 1 104 ? -8.065 -7.247 0.413 1.00 95.81 104 TRP A CA 1
ATOM 883 C C . TRP A 1 104 ? -7.532 -8.536 -0.215 1.00 95.81 104 TRP A C 1
ATOM 885 O O . TRP A 1 104 ? -6.388 -8.579 -0.655 1.00 95.81 104 TRP A O 1
ATOM 895 N N . ARG A 1 105 ? -8.358 -9.581 -0.346 1.00 94.44 105 ARG A N 1
ATOM 896 C CA . ARG A 1 105 ? -7.961 -10.828 -1.021 1.00 94.44 105 ARG A CA 1
ATOM 897 C C . ARG A 1 105 ? -7.523 -10.576 -2.467 1.00 94.44 105 ARG A C 1
ATOM 899 O O . ARG A 1 105 ? -6.561 -11.190 -2.924 1.00 94.44 105 ARG A O 1
ATOM 906 N N . ARG A 1 106 ? -8.199 -9.678 -3.195 1.00 94.56 106 ARG A N 1
ATOM 907 C CA . ARG A 1 106 ? -7.807 -9.279 -4.562 1.00 94.56 106 ARG A CA 1
ATOM 908 C C . ARG A 1 106 ? -6.480 -8.518 -4.563 1.00 94.56 106 ARG A C 1
ATOM 910 O O . ARG A 1 106 ? -5.593 -8.884 -5.332 1.00 94.56 106 ARG A O 1
ATOM 917 N N . LEU A 1 107 ? -6.329 -7.534 -3.676 1.00 96.00 107 LEU A N 1
ATOM 918 C CA . LEU A 1 107 ? -5.091 -6.771 -3.508 1.00 96.00 107 LEU A CA 1
ATOM 919 C C . LEU A 1 107 ? -3.911 -7.681 -3.180 1.00 96.00 107 LEU A C 1
ATOM 921 O O . LEU A 1 107 ? -2.931 -7.694 -3.916 1.00 96.00 107 LEU A O 1
ATOM 925 N N . ARG A 1 108 ? -4.039 -8.518 -2.149 1.00 95.69 108 ARG A N 1
ATOM 926 C CA . ARG A 1 108 ? -3.002 -9.452 -1.704 1.00 95.69 108 ARG A CA 1
ATOM 927 C C . ARG A 1 108 ? -2.532 -10.378 -2.825 1.00 95.69 108 ARG A C 1
ATOM 929 O O . ARG A 1 108 ? -1.333 -10.586 -2.981 1.00 95.69 108 ARG A O 1
ATOM 936 N N . ARG A 1 109 ? -3.444 -10.895 -3.660 1.00 95.69 109 ARG A N 1
ATOM 937 C CA . ARG A 1 109 ? -3.065 -11.693 -4.842 1.00 95.69 109 ARG A CA 1
ATOM 938 C C . ARG A 1 109 ? -2.212 -10.900 -5.832 1.00 95.69 109 ARG A C 1
ATOM 940 O O . ARG A 1 109 ? -1.216 -11.426 -6.319 1.00 95.69 1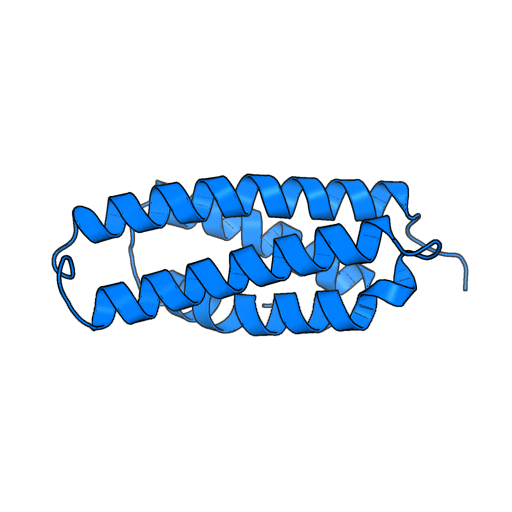09 ARG A O 1
ATOM 947 N N . ASN A 1 110 ? -2.577 -9.652 -6.118 1.00 95.19 110 ASN A N 1
ATOM 948 C CA . ASN A 1 110 ? -1.822 -8.801 -7.039 1.00 95.19 110 ASN A CA 1
ATOM 949 C C . ASN A 1 110 ? -0.477 -8.353 -6.446 1.00 95.19 110 ASN A C 1
ATOM 951 O O . ASN A 1 110 ? 0.520 -8.338 -7.164 1.00 95.19 110 ASN A O 1
ATOM 955 N N . VAL A 1 111 ? -0.424 -8.074 -5.140 1.00 96.62 111 VAL A N 1
ATOM 956 C CA . VAL A 1 111 ? 0.816 -7.779 -4.410 1.00 96.62 111 VAL A CA 1
ATOM 957 C C . VAL A 1 111 ? 1.759 -8.980 -4.489 1.00 96.62 111 VAL A C 1
ATOM 959 O O . VAL A 1 111 ? 2.911 -8.829 -4.883 1.00 96.62 111 VAL A O 1
ATOM 962 N N . ASN A 1 112 ? 1.256 -10.191 -4.235 1.00 95.94 112 ASN A N 1
ATOM 963 C CA . ASN A 1 112 ? 2.046 -11.422 -4.318 1.00 95.94 112 ASN A CA 1
ATOM 964 C C . ASN A 1 112 ? 2.485 -11.749 -5.754 1.00 95.94 112 ASN A C 1
ATOM 966 O O . ASN A 1 112 ? 3.602 -12.219 -5.970 1.00 95.94 112 ASN A O 1
ATOM 970 N N . LYS A 1 113 ? 1.655 -11.439 -6.758 1.00 95.00 113 LYS A N 1
ATOM 971 C CA . LYS A 1 113 ? 2.043 -11.528 -8.174 1.00 95.00 113 LYS A CA 1
ATOM 972 C C . LYS A 1 113 ? 3.191 -10.573 -8.505 1.00 95.00 113 LYS A C 1
ATOM 974 O O . LYS A 1 113 ? 4.115 -10.959 -9.225 1.00 95.00 113 LYS A O 1
ATOM 979 N N . LEU A 1 114 ? 3.150 -9.347 -7.984 1.00 95.06 114 LEU A N 1
ATOM 980 C CA . LEU A 1 114 ? 4.231 -8.385 -8.164 1.00 95.06 114 LEU A CA 1
ATOM 981 C C . LEU A 1 114 ? 5.496 -8.846 -7.427 1.00 95.06 114 LEU A C 1
ATOM 983 O O . LEU A 1 114 ? 6.555 -8.895 -8.039 1.00 95.06 114 LEU A O 1
ATOM 987 N N . ALA A 1 115 ? 5.387 -9.302 -6.177 1.00 95.25 115 ALA A N 1
ATOM 988 C CA . ALA A 1 115 ? 6.510 -9.852 -5.414 1.00 95.25 115 ALA A CA 1
ATOM 989 C C . ALA A 1 115 ? 7.212 -10.995 -6.163 1.00 95.25 115 ALA A C 1
ATOM 991 O O . ALA A 1 115 ? 8.425 -10.953 -6.369 1.00 95.25 115 ALA A O 1
ATOM 992 N N . GLY A 1 116 ? 6.445 -11.963 -6.674 1.00 93.62 116 GLY A N 1
ATOM 993 C CA . GLY A 1 116 ? 6.979 -13.060 -7.485 1.00 93.62 116 GLY A CA 1
ATOM 994 C C . GLY A 1 116 ? 7.589 -12.611 -8.819 1.00 93.62 116 GLY A C 1
ATOM 995 O O . GLY A 1 116 ? 8.465 -13.285 -9.347 1.00 93.62 116 GLY A O 1
ATOM 996 N N . THR A 1 117 ? 7.176 -11.460 -9.359 1.00 92.38 117 THR A N 1
ATOM 997 C CA . THR A 1 117 ? 7.798 -10.862 -10.556 1.00 92.38 117 THR A CA 1
ATOM 998 C C . THR A 1 117 ? 9.195 -10.308 -10.252 1.00 92.38 117 THR A C 1
ATOM 1000 O O . THR A 1 117 ? 10.080 -10.387 -11.101 1.00 92.38 117 THR A O 1
ATOM 1003 N N . TYR A 1 118 ? 9.417 -9.815 -9.030 1.00 93.25 118 TYR A N 1
ATOM 1004 C CA . TYR A 1 118 ? 10.689 -9.249 -8.557 1.00 93.25 118 TYR A CA 1
ATOM 1005 C C . TYR A 1 118 ? 11.553 -10.220 -7.733 1.00 93.25 118 TYR A C 1
ATOM 1007 O O . TYR A 1 118 ? 12.587 -9.817 -7.190 1.00 93.25 118 TYR A O 1
ATOM 1015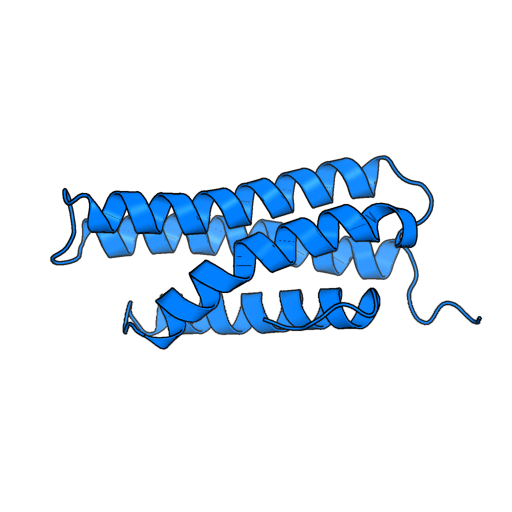 N N . ASN A 1 119 ? 11.146 -11.490 -7.627 1.00 92.56 119 ASN A N 1
ATOM 1016 C CA . ASN A 1 119 ? 11.759 -12.491 -6.746 1.00 92.56 119 ASN A CA 1
ATOM 1017 C C . ASN A 1 119 ? 11.874 -11.990 -5.291 1.00 92.56 119 ASN A C 1
ATOM 1019 O O . ASN A 1 119 ? 12.943 -12.037 -4.679 1.00 92.56 119 ASN A O 1
ATOM 1023 N N . LEU A 1 120 ? 10.775 -11.448 -4.763 1.00 93.88 120 LEU A N 1
ATOM 1024 C CA . LEU A 1 120 ? 10.650 -10.939 -3.397 1.00 93.88 120 LEU A CA 1
ATOM 1025 C C . LEU A 1 120 ? 9.718 -11.825 -2.548 1.00 93.88 120 LEU A C 1
ATOM 1027 O O . LEU A 1 120 ? 8.871 -12.530 -3.106 1.00 93.88 120 LEU A O 1
ATOM 1031 N N . PRO A 1 121 ? 9.835 -11.782 -1.204 1.00 91.50 121 PRO A N 1
ATOM 1032 C CA . PRO A 1 121 ? 8.946 -12.519 -0.308 1.00 91.50 121 PRO A CA 1
ATOM 1033 C C . PRO A 1 121 ? 7.478 -12.084 -0.430 1.00 91.50 121 PRO A C 1
ATOM 1035 O O . PRO A 1 121 ? 7.184 -10.903 -0.609 1.00 91.50 121 PRO A O 1
ATOM 1038 N N . LEU A 1 122 ? 6.561 -13.039 -0.277 1.00 92.75 122 LEU A N 1
ATOM 1039 C CA . LEU A 1 122 ? 5.111 -12.814 -0.307 1.00 92.75 122 LEU A CA 1
ATOM 1040 C C . LEU A 1 122 ? 4.586 -12.225 1.020 1.00 92.75 122 LEU A C 1
ATOM 1042 O O . LEU A 1 122 ? 5.288 -12.242 2.035 1.00 92.75 122 LEU A O 1
ATOM 1046 N N . VAL A 1 123 ? 3.337 -11.744 1.008 1.00 86.38 123 VAL A N 1
ATOM 1047 C CA . VAL A 1 123 ? 2.603 -11.178 2.163 1.00 86.38 123 VAL A CA 1
ATOM 1048 C C . VAL A 1 123 ? 1.266 -11.864 2.435 1.00 86.38 123 VAL A C 1
ATOM 1050 O O . VAL A 1 123 ? 0.757 -12.630 1.574 1.00 86.38 123 VAL A O 1
#